Protein AF-A0A5E8CHE4-F1 (afdb_monomer_lite)

Secondary structure (DSSP, 8-state):
-B-TTT-PBPPTTEEE-TT--EEEHHHHHHHHHHH-S-TTT----HHHHHHTTT-EE-B-TTS-B--SSS-SEE-SSEEE-EETTEE--SSS-SEEETTEEE-EETTEE--SSSS-SEEESSEEE-EETTEE--SSS-SEEETTEEEEEETTEEE----

Sequence (159 aa):
MECSICLLPLKKNKMITDCFHQFHKKCFTKWIKINNSCPICRTTDFKILKNAKQTVYRCNDSGKLHHTNKPSIQNNELEIWYKNGQRHRINGPAFKNKNTEMWYKNGKLHRDGDSPAYISLKKIGWYKEGKLHRINKPAFINGPIEYWAENGTMTSFAF

Organism: NCBI:txid1561972

Foldseek 3Di:
DAAPQPRHDDDPCWDAFPVRDTHRPVRVVVVCVPLCADPPPRDNPCVRVVFVVFWAAADDPVRAQADQPAARTDGPFWGAHDHRNAQADDPAFNIGGPFKGAHDDRNAGADPDQAFRIGGPFKTAHDHRNFQDDPPAFRMGGHPDGWHDDPRDTDDDDD

Radius of gyration: 21.02 Å; chains: 1; bounding box: 45×25×60 Å

Structure (mmCIF, N/CA/C/O backbone):
data_AF-A0A5E8CHE4-F1
#
_entry.id   AF-A0A5E8CHE4-F1
#
loop_
_atom_site.group_PDB
_atom_site.id
_atom_site.type_symbol
_atom_site.label_atom_id
_atom_site.label_alt_id
_atom_site.label_comp_id
_atom_site.label_asym_id
_atom_site.label_entity_id
_atom_site.label_seq_id
_atom_site.pdbx_PDB_ins_code
_atom_site.Cartn_x
_atom_site.Cartn_y
_atom_site.Cartn_z
_atom_site.occupancy
_atom_site.B_iso_or_equiv
_atom_site.auth_seq_id
_atom_site.auth_comp_id
_atom_site.auth_asym_id
_atom_site.auth_atom_id
_atom_site.pdbx_PDB_model_num
ATOM 1 N N . MET A 1 1 ? -15.824 -15.014 25.952 1.00 73.44 1 MET A N 1
ATOM 2 C CA . MET A 1 1 ? -14.524 -14.330 26.147 1.00 73.44 1 MET A CA 1
ATOM 3 C C . MET A 1 1 ? -14.773 -13.048 26.930 1.00 73.44 1 MET A C 1
ATOM 5 O O . MET A 1 1 ? -15.676 -12.295 26.566 1.00 73.44 1 MET A O 1
ATOM 9 N N . GLU A 1 2 ? -14.032 -12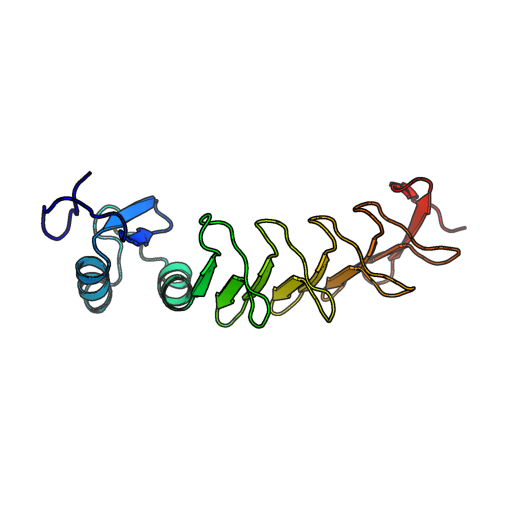.835 28.012 1.00 90.25 2 GLU A N 1
ATOM 10 C CA . GLU A 1 2 ? -14.267 -11.777 29.009 1.00 90.25 2 GLU A CA 1
ATOM 11 C C . GLU A 1 2 ? -13.138 -10.742 28.999 1.00 90.25 2 GLU A C 1
ATOM 13 O O . GLU A 1 2 ? -12.038 -11.002 28.515 1.00 90.25 2 GLU A O 1
ATOM 18 N N . CYS A 1 3 ? -13.419 -9.537 29.490 1.00 91.25 3 CYS A N 1
ATOM 19 C CA . CYS A 1 3 ? -12.428 -8.471 29.599 1.00 91.25 3 CYS A CA 1
ATOM 20 C C . CYS A 1 3 ? -11.609 -8.647 30.882 1.00 91.25 3 CYS A C 1
ATOM 22 O O . CYS A 1 3 ? -12.159 -8.463 31.962 1.00 91.25 3 CYS A O 1
ATOM 24 N N . SER A 1 4 ? -10.297 -8.887 30.809 1.00 90.69 4 SER A N 1
ATOM 25 C CA . SER A 1 4 ? -9.488 -9.123 32.024 1.00 90.69 4 SER A CA 1
ATOM 26 C C . SER A 1 4 ? -9.282 -7.889 32.923 1.00 90.69 4 SER A C 1
ATOM 28 O O . SER A 1 4 ? -8.682 -8.002 33.983 1.00 90.69 4 SER A O 1
ATOM 30 N N . ILE A 1 5 ? -9.762 -6.707 32.513 1.00 91.25 5 ILE A N 1
ATOM 31 C CA . ILE A 1 5 ? -9.690 -5.473 33.318 1.00 91.25 5 ILE A CA 1
ATOM 32 C C . ILE A 1 5 ? -10.915 -5.325 34.231 1.00 91.25 5 ILE A C 1
ATOM 34 O O . ILE A 1 5 ? -10.796 -4.810 35.335 1.00 91.25 5 ILE A O 1
ATOM 38 N N . CYS A 1 6 ? -12.105 -5.700 33.755 1.00 94.25 6 CYS A N 1
ATOM 39 C CA . CYS A 1 6 ? -13.359 -5.516 34.500 1.00 94.25 6 CYS A CA 1
ATOM 40 C C . CYS A 1 6 ? -14.147 -6.808 34.718 1.00 94.25 6 CYS A C 1
ATOM 42 O O . CYS A 1 6 ? -15.212 -6.756 35.318 1.00 94.25 6 CYS A O 1
ATOM 44 N N . LEU A 1 7 ? -13.652 -7.933 34.199 1.00 92.62 7 LEU A N 1
ATOM 45 C CA . LEU A 1 7 ? -14.235 -9.272 34.309 1.00 92.62 7 LEU A CA 1
ATOM 46 C C . LEU A 1 7 ? -15.654 -9.399 33.728 1.00 92.62 7 LEU A C 1
ATOM 48 O O . LEU A 1 7 ? -16.372 -10.344 34.020 1.00 92.62 7 LEU A O 1
ATOM 52 N N . LEU A 1 8 ? -16.066 -8.459 32.868 1.00 91.50 8 LEU A N 1
ATOM 53 C CA . LEU A 1 8 ? -17.365 -8.500 32.193 1.00 91.50 8 LEU A CA 1
ATOM 54 C C . LEU A 1 8 ? -17.251 -9.067 30.765 1.00 91.50 8 LEU A C 1
ATOM 56 O O . LEU A 1 8 ? -16.226 -8.856 30.097 1.00 91.50 8 LEU A O 1
ATOM 60 N N . PRO A 1 9 ? -18.321 -9.694 30.233 1.00 90.56 9 PRO A N 1
ATOM 61 C CA . PRO A 1 9 ? -18.356 -10.206 28.865 1.00 90.56 9 PRO A CA 1
ATOM 62 C C . PRO A 1 9 ? -18.002 -9.151 27.806 1.00 90.56 9 PRO A C 1
ATOM 64 O O . PRO A 1 9 ? -18.450 -7.996 27.843 1.00 90.56 9 PRO A O 1
ATOM 67 N N . LEU A 1 10 ? -17.203 -9.545 26.812 1.00 84.88 10 LEU A N 1
ATOM 68 C CA . LEU A 1 10 ? -16.847 -8.676 25.689 1.00 84.88 10 LEU A CA 1
ATOM 69 C C . LEU A 1 10 ? -18.018 -8.551 24.700 1.00 84.88 10 LEU A C 1
ATOM 71 O O . LEU A 1 10 ? -18.563 -9.545 24.231 1.00 84.88 10 LEU A O 1
ATOM 75 N N . LYS A 1 11 ? -18.378 -7.312 24.339 1.00 83.38 11 LYS A N 1
ATOM 76 C CA . LYS A 1 11 ? -19.376 -7.005 23.293 1.00 83.38 11 LYS A CA 1
ATOM 77 C C . LYS A 1 11 ? -18.719 -6.971 21.900 1.00 83.38 11 LYS A C 1
ATOM 79 O O . LYS A 1 11 ? -17.494 -6.947 21.801 1.00 83.38 11 LYS A O 1
ATOM 84 N N . LYS A 1 12 ? -19.520 -6.889 20.823 1.00 71.69 12 LYS A N 1
ATOM 85 C CA . LYS A 1 12 ? -19.030 -6.822 19.422 1.00 71.69 12 LYS A CA 1
ATOM 86 C C . LYS A 1 12 ? -17.973 -5.723 19.188 1.00 71.69 12 LYS A C 1
ATOM 88 O O . LYS A 1 12 ? -17.008 -5.957 18.474 1.00 71.69 12 LYS A O 1
ATOM 93 N N . ASN A 1 13 ? -18.078 -4.581 19.875 1.00 71.25 13 ASN A N 1
ATOM 94 C CA . ASN A 1 13 ? -17.124 -3.459 19.793 1.00 71.25 13 ASN A CA 1
ATOM 95 C C . ASN A 1 13 ? -15.937 -3.595 20.771 1.00 71.25 13 ASN A C 1
ATOM 97 O O . ASN A 1 13 ? -15.596 -2.654 21.499 1.00 71.25 13 ASN A O 1
ATOM 101 N N . LYS A 1 14 ? -15.343 -4.788 20.839 1.00 79.12 14 LYS A N 1
ATOM 102 C CA . LYS A 1 14 ? -14.130 -5.053 21.621 1.00 79.12 14 LYS A CA 1
ATOM 103 C C . LYS A 1 14 ? -12.901 -4.513 20.901 1.00 79.12 14 LYS A C 1
ATOM 105 O O . LYS A 1 14 ? -12.857 -4.446 19.678 1.00 79.12 14 LYS A O 1
ATOM 110 N N . MET A 1 15 ? -11.908 -4.116 21.676 1.00 77.12 15 MET A N 1
ATOM 111 C CA . MET A 1 15 ? -10.622 -3.696 21.153 1.00 77.12 15 MET A CA 1
ATOM 112 C C . MET A 1 15 ? -9.655 -4.865 21.230 1.00 77.12 15 MET A C 1
ATOM 114 O O . MET A 1 15 ? -9.595 -5.535 22.261 1.00 77.12 15 MET A O 1
ATOM 118 N N . ILE A 1 16 ? -8.930 -5.089 20.142 1.00 79.88 16 ILE A N 1
ATOM 119 C CA . ILE A 1 16 ? -7.926 -6.139 20.009 1.00 79.88 16 ILE A CA 1
ATOM 120 C C . ILE A 1 16 ? -6.580 -5.434 19.862 1.00 79.88 16 ILE A C 1
ATOM 122 O O . ILE A 1 16 ? -6.456 -4.516 19.054 1.00 79.88 16 ILE A O 1
ATOM 126 N N . THR A 1 17 ? -5.614 -5.802 20.692 1.00 76.75 17 THR A N 1
ATOM 127 C CA . THR A 1 17 ? -4.232 -5.305 20.614 1.00 76.75 17 THR A CA 1
ATOM 128 C C . THR A 1 17 ? -3.398 -6.181 19.678 1.00 76.75 17 THR A C 1
ATOM 130 O O . THR A 1 17 ? -3.794 -7.307 19.405 1.00 76.75 17 THR A O 1
ATOM 133 N N . ASP A 1 18 ? -2.203 -5.750 19.276 1.00 72.06 18 ASP A N 1
ATOM 134 C CA . ASP A 1 18 ? -1.343 -6.554 18.381 1.00 72.06 18 ASP A CA 1
ATOM 135 C C . ASP A 1 18 ? -0.739 -7.800 19.048 1.00 72.06 18 ASP A C 1
ATOM 137 O O . ASP A 1 18 ? -0.358 -8.743 18.369 1.00 72.06 18 ASP A O 1
ATOM 141 N N . CYS A 1 19 ? -0.732 -7.870 20.384 1.00 79.25 19 CYS A N 1
ATOM 142 C CA . CYS A 1 19 ? -0.530 -9.128 21.116 1.00 79.25 19 CYS A CA 1
ATOM 143 C C . CYS A 1 19 ? -1.812 -9.988 21.205 1.00 79.25 19 CYS A C 1
ATOM 145 O O . CYS A 1 19 ? -1.919 -10.842 22.076 1.00 79.25 19 CYS A O 1
ATOM 147 N N . PHE A 1 20 ? -2.810 -9.718 20.356 1.00 81.69 20 PHE A N 1
ATOM 148 C CA . PHE A 1 20 ? -4.095 -10.417 20.195 1.00 81.69 20 PHE A CA 1
ATOM 149 C C . PHE A 1 20 ? -5.008 -10.506 21.431 1.00 81.69 20 PHE A C 1
ATOM 151 O O . PHE A 1 20 ? -6.056 -11.156 21.401 1.00 81.69 20 PHE A O 1
ATOM 158 N N . HIS A 1 21 ? -4.680 -9.782 22.499 1.00 87.56 21 HIS A N 1
ATOM 159 C CA . HIS A 1 21 ? -5.513 -9.670 23.689 1.00 87.56 21 HIS A CA 1
ATOM 160 C C . HIS A 1 21 ? -6.701 -8.726 23.488 1.00 87.56 21 HIS A C 1
ATOM 162 O O . HIS A 1 21 ? -6.633 -7.742 22.747 1.00 87.56 21 HIS A O 1
ATOM 168 N N . GLN A 1 22 ? -7.813 -9.041 24.155 1.00 89.56 22 GLN A N 1
ATOM 169 C CA . GLN A 1 22 ? -9.107 -8.412 23.902 1.00 89.56 22 GLN A CA 1
ATOM 170 C C . GLN A 1 22 ? -9.676 -7.746 25.153 1.00 89.56 22 GLN A C 1
ATOM 172 O O . GLN A 1 22 ? -9.731 -8.343 26.225 1.00 89.56 22 GLN A O 1
ATOM 177 N N . PHE A 1 23 ? -10.167 -6.515 24.999 1.00 89.12 23 PHE A N 1
ATOM 178 C CA . PHE A 1 23 ? -10.680 -5.706 26.107 1.00 89.12 23 PHE A CA 1
ATOM 179 C C . PHE A 1 23 ? -11.856 -4.835 25.665 1.00 89.12 23 PHE A C 1
ATOM 181 O O . PHE A 1 23 ? -12.021 -4.530 24.479 1.00 89.12 23 PHE A O 1
ATOM 188 N N . HIS A 1 24 ? -12.651 -4.327 26.610 1.00 89.12 24 HIS A N 1
ATOM 189 C CA . HIS A 1 24 ? -13.533 -3.205 26.284 1.00 89.12 24 HIS A CA 1
ATOM 190 C C . HIS A 1 24 ? -12.698 -1.975 25.939 1.00 89.12 24 HIS A C 1
ATOM 192 O O . HIS A 1 24 ? -11.761 -1.621 26.660 1.00 89.12 24 HIS A O 1
ATOM 198 N N . LYS A 1 25 ? -13.112 -1.251 24.891 1.00 83.38 25 LYS A N 1
ATOM 199 C CA . LYS A 1 25 ? -12.470 0.000 24.464 1.00 83.38 25 LYS A CA 1
ATOM 200 C C . LYS A 1 25 ? -12.245 0.967 25.631 1.00 83.38 25 LYS A C 1
ATOM 202 O O . LYS A 1 25 ? -11.149 1.503 25.780 1.00 83.38 25 LYS A O 1
ATOM 207 N N . LYS A 1 26 ? -13.262 1.156 26.484 1.00 84.38 26 LYS A N 1
ATOM 208 C CA . LYS A 1 26 ? -13.189 2.039 27.662 1.00 84.38 26 LYS A CA 1
ATOM 209 C C . LYS A 1 26 ? -12.164 1.548 28.690 1.00 84.38 26 LYS A C 1
ATOM 211 O O . LYS A 1 26 ? -11.330 2.339 29.120 1.00 84.38 26 LYS A O 1
ATOM 216 N N . CYS A 1 27 ? -12.204 0.264 29.048 1.00 89.81 27 CYS A N 1
ATOM 217 C CA . CYS A 1 27 ? -11.329 -0.321 30.065 1.00 89.81 27 CYS A CA 1
ATOM 218 C C . CYS A 1 27 ? -9.857 -0.206 29.672 1.00 89.81 27 CYS A C 1
ATOM 220 O O . CYS A 1 27 ? -9.055 0.350 30.417 1.00 89.81 27 CYS A O 1
ATOM 222 N N . PHE A 1 28 ? -9.518 -0.623 28.456 1.00 86.94 28 PHE A N 1
ATOM 223 C CA . PHE A 1 28 ? -8.135 -0.557 27.997 1.00 86.94 28 PHE A CA 1
ATOM 224 C C . PHE A 1 28 ? -7.658 0.879 27.759 1.00 86.94 28 PHE A C 1
ATOM 226 O O . PHE A 1 28 ? -6.506 1.201 28.035 1.00 86.94 28 PHE A O 1
ATOM 233 N N . THR A 1 29 ? -8.539 1.784 27.314 1.00 81.62 29 THR A N 1
ATOM 234 C CA . THR A 1 29 ? -8.170 3.203 27.170 1.00 81.62 29 THR A CA 1
ATOM 235 C C . THR A 1 29 ? -7.815 3.841 28.511 1.00 81.62 29 THR A C 1
ATOM 237 O O . THR A 1 29 ? -6.911 4.670 28.546 1.00 81.62 29 THR A O 1
ATOM 240 N N . LYS A 1 30 ? -8.500 3.471 29.603 1.00 85.38 30 LYS A N 1
ATOM 241 C CA . LYS A 1 30 ? -8.138 3.922 30.954 1.00 85.38 30 LYS A CA 1
ATOM 242 C C . LYS A 1 30 ? -6.817 3.303 31.411 1.00 85.38 30 LYS A C 1
ATOM 244 O O . LYS A 1 30 ? -5.939 4.035 31.844 1.00 85.38 30 LYS A O 1
ATOM 249 N N . TRP A 1 31 ? -6.658 1.991 31.239 1.00 88.75 31 TRP A N 1
ATOM 250 C CA . TRP A 1 31 ? -5.458 1.261 31.651 1.00 88.75 31 TRP A CA 1
ATOM 251 C C . TRP A 1 31 ? -4.178 1.813 31.022 1.00 88.75 31 TRP A C 1
ATOM 253 O O . TRP A 1 31 ? -3.213 2.116 31.720 1.00 88.75 31 TRP A O 1
ATOM 263 N N . ILE A 1 32 ? -4.179 2.000 29.699 1.00 82.56 32 ILE A N 1
ATOM 264 C CA . ILE A 1 32 ? -2.965 2.391 28.978 1.00 82.56 32 ILE A CA 1
ATOM 265 C C . ILE A 1 32 ? -2.481 3.799 29.335 1.00 82.56 32 ILE A C 1
ATOM 267 O O . ILE A 1 32 ? -1.293 4.071 29.229 1.00 82.56 32 ILE A O 1
ATOM 271 N N . LYS A 1 33 ? -3.377 4.688 29.787 1.00 80.88 33 LYS A N 1
ATOM 272 C CA . LYS A 1 33 ? -2.996 6.035 30.238 1.00 80.88 33 LYS A CA 1
ATOM 273 C C . LYS A 1 33 ? -2.126 6.016 31.494 1.00 80.88 33 LYS A C 1
ATOM 275 O O . LYS A 1 33 ? -1.408 6.979 31.717 1.00 80.88 33 LYS A O 1
ATOM 280 N N . ILE A 1 34 ? -2.229 4.959 32.297 1.00 83.69 34 ILE A N 1
ATOM 281 C CA . ILE A 1 34 ? -1.544 4.836 33.585 1.00 83.69 34 ILE A CA 1
ATOM 282 C C . ILE A 1 34 ? -0.358 3.884 33.442 1.00 83.69 34 ILE A C 1
ATOM 284 O O . ILE A 1 34 ? 0.775 4.245 33.721 1.00 83.69 34 ILE A O 1
ATOM 288 N N . ASN A 1 35 ? -0.623 2.671 32.959 1.00 83.38 35 ASN A N 1
ATOM 289 C CA . ASN A 1 35 ? 0.325 1.562 33.048 1.00 83.38 35 ASN A CA 1
ATOM 290 C C . ASN A 1 35 ? 1.124 1.336 31.772 1.00 83.38 35 ASN A C 1
ATOM 292 O O . ASN A 1 35 ? 2.009 0.483 31.775 1.00 83.38 35 ASN A O 1
ATOM 296 N N . ASN A 1 36 ? 0.749 2.026 30.684 1.00 81.31 36 ASN A N 1
ATOM 297 C CA . ASN A 1 36 ? 1.377 1.947 29.371 1.00 81.31 36 ASN A CA 1
ATOM 298 C C . ASN A 1 36 ? 1.814 0.495 29.060 1.00 81.31 36 ASN A C 1
ATOM 300 O O . ASN A 1 36 ? 2.978 0.196 28.893 1.00 81.31 36 ASN A O 1
ATOM 304 N N . SER A 1 37 ? 0.912 -0.479 29.111 1.00 85.75 37 SER A N 1
ATOM 305 C CA . SER A 1 37 ? 1.248 -1.888 28.863 1.00 85.75 37 SER A CA 1
ATOM 306 C C . SER A 1 37 ? -0.015 -2.697 28.598 1.00 85.75 37 SER A C 1
ATOM 308 O O . SER A 1 37 ? -1.118 -2.288 28.979 1.00 85.75 37 SER A O 1
ATOM 310 N N . CYS A 1 38 ? 0.119 -3.849 27.939 1.00 88.00 38 CYS A N 1
ATOM 311 C CA . CYS A 1 38 ? -0.983 -4.802 27.822 1.00 88.00 38 CYS A CA 1
ATOM 312 C C . CYS A 1 38 ? -1.331 -5.412 29.199 1.00 88.00 38 CYS A C 1
ATOM 314 O O . CYS A 1 38 ? -0.437 -5.951 29.848 1.00 88.00 38 CYS A O 1
ATOM 316 N N . PRO A 1 39 ? -2.609 -5.418 29.631 1.00 89.50 39 PRO A N 1
ATOM 317 C CA . PRO A 1 39 ? -3.016 -6.007 30.911 1.00 89.50 39 PRO A CA 1
ATOM 318 C C . PRO A 1 39 ? -2.730 -7.505 31.072 1.00 89.50 39 PRO A C 1
ATOM 320 O O . PRO A 1 39 ? -2.688 -7.983 32.198 1.00 89.50 39 PRO A O 1
ATOM 323 N N . ILE A 1 40 ? -2.577 -8.251 29.971 1.00 89.06 40 ILE A N 1
ATOM 324 C CA . ILE A 1 40 ? -2.376 -9.707 30.024 1.00 89.06 40 ILE A CA 1
ATOM 325 C C . ILE A 1 40 ? -0.891 -10.057 29.910 1.00 89.06 40 ILE A C 1
ATOM 327 O O . ILE A 1 40 ? -0.345 -10.713 30.787 1.00 89.06 40 ILE A O 1
ATOM 331 N N . CYS A 1 41 ? -0.214 -9.587 28.862 1.00 88.75 41 CYS A N 1
ATOM 332 C CA . CYS A 1 41 ? 1.175 -9.973 28.584 1.00 88.75 41 CYS A CA 1
ATOM 333 C C . CYS A 1 41 ? 2.213 -8.892 28.909 1.00 88.75 41 CYS A C 1
ATOM 335 O O . CYS A 1 41 ? 3.395 -9.092 28.656 1.00 88.75 41 CYS A O 1
ATOM 337 N N . ARG A 1 42 ? 1.787 -7.730 29.424 1.00 87.94 42 ARG A N 1
ATOM 338 C CA . ARG A 1 42 ? 2.647 -6.595 29.811 1.00 87.94 42 ARG A CA 1
ATOM 339 C C . ARG A 1 42 ? 3.502 -5.994 28.691 1.00 87.94 42 ARG A C 1
ATOM 341 O O . ARG A 1 42 ? 4.322 -5.128 28.964 1.00 87.94 42 ARG A O 1
ATOM 348 N N . THR A 1 43 ? 3.271 -6.368 27.431 1.00 81.56 43 THR A N 1
ATOM 349 C CA . THR A 1 43 ? 3.953 -5.774 26.272 1.00 81.56 43 THR A CA 1
ATOM 350 C C . THR A 1 43 ? 3.788 -4.251 26.255 1.00 81.56 43 THR A C 1
ATOM 352 O O . THR A 1 43 ? 2.671 -3.746 26.401 1.00 81.56 43 THR A O 1
ATOM 355 N N . THR A 1 44 ? 4.900 -3.543 26.050 1.00 71.38 44 THR A N 1
ATOM 356 C CA . THR A 1 44 ? 5.033 -2.077 26.103 1.00 71.38 44 THR A CA 1
ATOM 357 C C . THR A 1 44 ? 5.299 -1.440 24.733 1.00 71.38 44 THR A C 1
ATOM 359 O O . THR A 1 44 ? 5.663 -0.275 24.655 1.00 71.38 44 THR A O 1
ATOM 362 N N . ASP A 1 45 ? 5.142 -2.153 23.617 1.00 66.69 45 ASP A N 1
ATOM 363 C CA . ASP A 1 45 ? 5.434 -1.555 22.309 1.00 66.69 45 ASP A CA 1
ATOM 364 C C . ASP A 1 45 ? 4.330 -0.558 21.872 1.00 66.69 45 ASP A C 1
ATOM 366 O O . ASP A 1 45 ? 3.272 -0.923 21.352 1.00 66.69 45 ASP A O 1
ATOM 370 N N . PHE A 1 46 ? 4.541 0.739 22.145 1.00 55.81 46 PHE A N 1
ATOM 371 C CA . PHE A 1 46 ? 3.550 1.820 21.977 1.00 55.81 46 PHE A CA 1
ATOM 372 C C . PHE A 1 46 ? 3.381 2.352 20.555 1.00 55.81 46 PHE A C 1
ATOM 374 O O . PHE A 1 46 ? 2.446 3.128 20.320 1.00 55.81 46 PHE A O 1
ATOM 381 N N . LYS A 1 47 ? 4.232 1.953 19.598 1.00 53.22 47 LYS A N 1
ATOM 382 C CA . LYS A 1 47 ? 4.064 2.321 18.174 1.00 53.22 47 LYS A CA 1
ATOM 383 C C . LYS A 1 47 ? 2.728 1.816 17.617 1.00 53.22 47 LYS A C 1
ATOM 385 O O . LYS A 1 47 ? 2.086 2.467 16.797 1.00 53.22 47 LYS A O 1
ATOM 390 N N . ILE A 1 48 ? 2.273 0.701 18.166 1.00 47.88 48 ILE A N 1
ATOM 391 C CA . ILE A 1 48 ? 1.012 0.024 17.885 1.00 47.88 48 ILE A CA 1
ATOM 392 C C . ILE A 1 48 ? -0.178 0.761 18.533 1.00 47.88 48 ILE A C 1
ATOM 394 O O . ILE A 1 48 ? -1.228 0.977 17.926 1.00 47.88 48 ILE A O 1
ATOM 398 N N . LEU A 1 49 ? -0.003 1.220 19.775 1.00 47.47 49 LEU A N 1
ATOM 399 C CA . LEU A 1 49 ? -1.085 1.703 20.642 1.00 47.47 49 LEU A CA 1
ATOM 400 C C . LEU A 1 49 ? -1.550 3.139 20.346 1.00 47.47 49 LEU A C 1
ATOM 402 O O . LEU A 1 49 ? -2.686 3.496 20.682 1.00 47.47 49 LEU A O 1
ATOM 406 N N . LYS A 1 50 ? -0.706 3.966 19.712 1.00 43.94 50 LYS A N 1
ATOM 407 C CA . LYS A 1 50 ? -1.088 5.309 19.234 1.00 43.94 50 LYS A CA 1
ATOM 408 C C . LYS A 1 50 ? -1.700 5.279 17.825 1.00 43.94 50 LYS A C 1
ATOM 410 O O . LYS A 1 50 ? -2.702 5.955 17.606 1.00 43.94 50 LYS A O 1
ATOM 415 N N . ASN A 1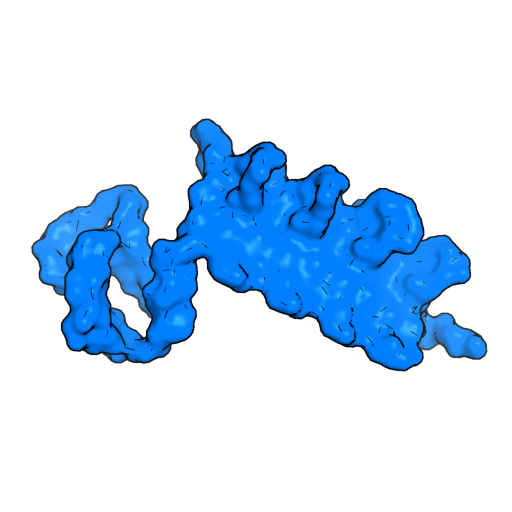 51 ? -1.196 4.434 16.922 1.00 42.88 51 ASN A N 1
ATOM 416 C CA . ASN A 1 51 ? -1.696 4.314 15.542 1.00 42.88 51 ASN A CA 1
ATOM 417 C C . ASN A 1 51 ? -3.055 3.591 15.436 1.00 42.88 51 ASN A C 1
ATOM 419 O O . ASN A 1 51 ? -3.905 3.959 14.618 1.00 42.88 51 ASN A O 1
ATOM 423 N N . ALA A 1 52 ? -3.333 2.632 16.326 1.00 45.91 52 ALA A N 1
ATOM 424 C CA . ALA A 1 52 ? -4.625 1.943 16.378 1.00 45.91 52 ALA A CA 1
ATOM 425 C C . ALA A 1 52 ? -5.806 2.852 16.794 1.00 45.91 52 ALA A C 1
ATOM 427 O O . ALA A 1 52 ? -6.957 2.554 16.478 1.00 45.91 52 ALA A O 1
ATOM 428 N N . LYS A 1 53 ? -5.556 3.982 17.480 1.00 48.75 53 LYS A N 1
ATOM 429 C CA . LYS A 1 53 ? -6.615 4.891 17.971 1.00 48.75 53 LYS A CA 1
ATOM 430 C C . LYS A 1 53 ? -7.145 5.885 16.931 1.00 48.75 53 LYS A C 1
ATOM 432 O O . LYS A 1 53 ? -8.201 6.465 17.169 1.00 48.75 53 LYS A O 1
ATOM 437 N N . GLN A 1 54 ? -6.452 6.078 15.810 1.00 58.88 54 GLN A N 1
ATOM 438 C CA . GLN A 1 54 ? -6.834 7.035 14.758 1.00 58.88 54 GLN A CA 1
ATOM 439 C C . GLN A 1 54 ? -7.184 6.370 13.427 1.00 58.88 54 GLN A C 1
ATOM 441 O O . GLN A 1 54 ? -7.531 7.062 12.474 1.00 58.88 54 GLN A O 1
ATOM 446 N N . THR A 1 55 ? -7.132 5.037 13.356 1.00 73.25 55 THR A N 1
ATOM 447 C CA . THR A 1 55 ? -7.519 4.334 12.135 1.00 73.25 55 THR A CA 1
ATOM 448 C C . THR A 1 55 ? -9.042 4.300 12.005 1.00 73.25 55 THR A C 1
ATOM 450 O O . THR A 1 55 ? -9.738 3.658 12.791 1.00 73.25 55 THR A O 1
ATOM 453 N N . VAL A 1 56 ? -9.562 5.020 11.015 1.00 86.19 56 VAL A N 1
ATOM 454 C CA . VAL A 1 56 ? -10.977 5.064 10.654 1.00 86.19 56 VAL A CA 1
ATOM 455 C C . VAL A 1 56 ? -11.254 4.005 9.596 1.00 86.19 56 VAL A C 1
ATOM 457 O O . VAL A 1 56 ? -10.640 4.018 8.530 1.00 86.19 56 VAL A O 1
ATOM 460 N N . TYR A 1 57 ? -12.214 3.128 9.884 1.00 87.38 57 TYR A N 1
ATOM 461 C CA . TYR A 1 57 ? -12.736 2.130 8.954 1.00 87.38 57 TYR A CA 1
ATOM 462 C C . TYR A 1 57 ? -14.114 2.563 8.462 1.00 87.38 57 TYR A C 1
ATOM 464 O O . TYR A 1 57 ? -14.946 3.004 9.256 1.00 87.38 57 TYR A O 1
ATOM 472 N N . ARG A 1 58 ? -14.356 2.445 7.157 1.00 90.19 58 ARG A N 1
ATOM 473 C CA . ARG A 1 58 ? -15.626 2.803 6.518 1.00 90.19 58 ARG A CA 1
ATOM 474 C C . ARG A 1 58 ? -16.103 1.637 5.659 1.00 90.19 58 ARG A C 1
ATOM 476 O O . ARG A 1 58 ? -15.382 1.175 4.769 1.00 90.19 58 ARG A O 1
ATOM 483 N N . CYS A 1 59 ? -17.309 1.170 5.953 1.00 89.69 59 CYS A N 1
ATOM 484 C CA . CYS A 1 59 ? -17.941 0.029 5.304 1.00 89.69 59 CYS A CA 1
ATOM 485 C C . CYS A 1 59 ? -19.303 0.429 4.729 1.00 89.69 59 CYS A C 1
ATOM 487 O O . CYS A 1 59 ? -19.897 1.407 5.178 1.00 89.69 59 CYS A O 1
ATOM 489 N N . ASN A 1 60 ? -19.794 -0.343 3.761 1.00 86.44 60 ASN A N 1
ATOM 490 C CA . ASN A 1 60 ? -21.190 -0.291 3.321 1.00 86.44 60 ASN A CA 1
ATOM 491 C C . ASN A 1 60 ? -22.094 -1.151 4.230 1.00 86.44 60 ASN A C 1
ATOM 493 O O . ASN A 1 60 ? -21.605 -1.843 5.125 1.00 86.44 60 ASN A O 1
ATOM 497 N N . ASP A 1 61 ? -23.396 -1.174 3.938 1.00 89.62 61 ASP A N 1
ATOM 498 C CA . ASP A 1 61 ? -24.409 -1.912 4.713 1.00 89.62 61 ASP A CA 1
ATOM 499 C C . ASP A 1 61 ? -24.179 -3.432 4.743 1.00 89.62 61 ASP A C 1
ATOM 501 O O . ASP A 1 61 ? -24.533 -4.106 5.706 1.00 89.62 61 ASP A O 1
ATOM 505 N N . SER A 1 62 ? -23.502 -3.979 3.726 1.00 85.25 62 SER A N 1
ATOM 506 C CA . SER A 1 62 ? -23.091 -5.393 3.691 1.00 85.25 62 SER A CA 1
ATOM 507 C C . SER A 1 62 ? -21.858 -5.702 4.556 1.00 85.25 62 SER A C 1
ATOM 509 O O . SER A 1 62 ? -21.350 -6.821 4.536 1.00 85.25 62 SER A O 1
ATOM 511 N N . GLY A 1 63 ? -21.320 -4.707 5.269 1.00 85.25 63 GLY A N 1
ATOM 512 C CA . GLY A 1 63 ? -20.123 -4.832 6.101 1.00 85.25 63 GLY A CA 1
ATOM 513 C C . GLY A 1 63 ? -18.802 -4.850 5.323 1.00 85.25 63 GLY A C 1
ATOM 514 O O . GLY A 1 63 ? -17.742 -5.018 5.923 1.00 85.25 63 GLY A O 1
ATOM 515 N N . LYS A 1 64 ? -18.825 -4.654 3.999 1.00 87.88 64 LYS A N 1
ATOM 516 C CA . LYS A 1 64 ? -17.619 -4.624 3.159 1.00 87.88 64 LYS A CA 1
ATOM 517 C C . LYS A 1 64 ? -16.993 -3.236 3.172 1.00 87.88 64 LYS A C 1
ATOM 519 O O . LYS A 1 64 ? -17.708 -2.238 3.092 1.00 87.88 64 LYS A O 1
ATOM 524 N N . LEU A 1 65 ? -15.659 -3.170 3.182 1.00 89.69 65 LEU A N 1
ATOM 525 C CA . LEU A 1 65 ? -14.926 -1.908 3.044 1.00 89.69 65 LEU A CA 1
ATOM 526 C C . LEU A 1 65 ? -15.368 -1.183 1.771 1.00 89.69 65 LEU A C 1
ATOM 528 O O . LEU A 1 65 ? -15.295 -1.725 0.663 1.00 89.69 65 LEU A O 1
ATOM 532 N N . HIS A 1 66 ? -15.874 0.028 1.944 1.00 92.19 66 HIS A N 1
ATOM 533 C CA . HIS A 1 66 ? -16.441 0.818 0.865 1.00 92.19 66 HIS A CA 1
ATOM 534 C C . HIS A 1 66 ? -16.562 2.262 1.333 1.00 92.19 66 HIS A C 1
ATOM 536 O O . HIS A 1 66 ? -17.153 2.510 2.382 1.00 92.19 66 HIS A O 1
ATOM 542 N N . HIS A 1 67 ? -16.061 3.216 0.546 1.00 92.31 67 HIS A N 1
ATOM 543 C CA . HIS A 1 67 ? -16.453 4.620 0.685 1.00 92.31 67 HIS A CA 1
ATOM 544 C C . HIS A 1 67 ? -16.115 5.413 -0.592 1.00 92.31 67 HIS A C 1
ATOM 546 O O . HIS A 1 67 ? -15.020 5.280 -1.129 1.00 92.31 67 HIS A O 1
ATOM 552 N N . THR A 1 68 ? -17.041 6.242 -1.083 1.00 88.00 68 THR A N 1
ATOM 553 C CA . THR A 1 68 ? -16.911 6.945 -2.379 1.00 88.00 68 THR A CA 1
ATOM 554 C C . THR A 1 68 ? -16.097 8.235 -2.312 1.00 88.00 68 THR A C 1
ATOM 556 O O . THR A 1 68 ? -15.433 8.582 -3.281 1.00 88.00 68 THR A O 1
ATOM 559 N N . ASN A 1 69 ? -16.110 8.921 -1.164 1.00 90.38 69 ASN A N 1
ATOM 560 C CA . ASN A 1 69 ? -15.548 10.277 -1.029 1.00 90.38 69 ASN A CA 1
ATOM 561 C C . ASN A 1 69 ? -14.326 10.376 -0.100 1.00 90.38 69 ASN A C 1
ATOM 563 O O . ASN A 1 69 ? -13.707 11.426 0.015 1.00 90.38 69 ASN A O 1
ATOM 567 N N . LYS A 1 70 ? -13.991 9.301 0.613 1.00 93.88 70 LYS A N 1
ATOM 568 C CA . LYS A 1 70 ? -12.943 9.242 1.646 1.00 93.88 70 LYS A CA 1
ATOM 569 C C . LYS A 1 70 ? -12.322 7.848 1.607 1.00 93.88 70 LYS A C 1
ATOM 571 O O . LYS A 1 70 ? -13.017 6.925 1.180 1.00 93.88 70 LYS A O 1
ATOM 576 N N . PRO A 1 71 ? -11.088 7.656 2.094 1.00 95.62 71 PRO A N 1
ATOM 577 C CA . PRO A 1 71 ? -10.504 6.324 2.163 1.00 95.62 71 PRO A CA 1
ATOM 578 C C . PRO A 1 71 ? -11.354 5.400 3.048 1.00 95.62 71 PRO A C 1
ATOM 580 O O . PRO A 1 71 ? -11.903 5.824 4.067 1.00 95.62 71 PRO A O 1
ATOM 583 N N . SER A 1 72 ? -11.470 4.127 2.682 1.00 94.12 72 SER A N 1
ATOM 584 C CA . SER A 1 72 ? -12.169 3.124 3.494 1.00 94.12 72 SER A CA 1
ATOM 585 C C . SER A 1 72 ? -11.362 2.706 4.721 1.00 94.12 72 SER A C 1
ATOM 587 O O . SER A 1 72 ? -11.948 2.291 5.714 1.00 94.12 72 SER A O 1
ATOM 589 N N . ILE A 1 73 ? -10.037 2.843 4.669 1.00 90.00 73 ILE A N 1
ATOM 590 C CA . ILE A 1 73 ? -9.137 2.737 5.819 1.00 90.00 73 ILE A CA 1
ATOM 591 C C . ILE A 1 73 ? -8.266 3.988 5.822 1.00 90.00 73 ILE A C 1
ATOM 593 O O . ILE A 1 73 ? -7.647 4.296 4.805 1.00 90.00 73 ILE A O 1
ATOM 597 N N . GLN A 1 74 ? -8.227 4.716 6.933 1.00 92.38 74 GLN A N 1
ATOM 598 C CA . GLN A 1 74 ? -7.453 5.952 7.027 1.00 92.38 74 GLN A CA 1
ATOM 599 C C . GLN A 1 74 ? -6.851 6.151 8.412 1.00 92.38 74 GLN A C 1
ATOM 601 O O . GLN A 1 74 ? -7.586 6.081 9.389 1.00 92.38 74 GLN A O 1
ATOM 606 N N . ASN A 1 75 ? -5.565 6.477 8.494 1.00 85.81 75 ASN A N 1
ATOM 607 C CA . ASN A 1 75 ? -4.919 7.061 9.673 1.00 85.81 75 ASN A CA 1
ATOM 608 C C . ASN A 1 75 ? -3.914 8.147 9.233 1.00 85.81 75 ASN A C 1
ATOM 610 O O . ASN A 1 75 ? -3.914 8.536 8.068 1.00 85.81 75 ASN A O 1
ATOM 614 N N . ASN A 1 76 ? -3.069 8.643 10.141 1.00 83.25 76 ASN A N 1
ATOM 615 C CA . ASN A 1 76 ? -2.139 9.742 9.841 1.00 83.25 76 ASN A CA 1
ATOM 616 C C . ASN A 1 76 ? -1.108 9.426 8.747 1.00 83.25 76 ASN A C 1
ATOM 618 O O . ASN A 1 76 ? -0.569 10.346 8.143 1.00 83.25 76 ASN A O 1
ATOM 6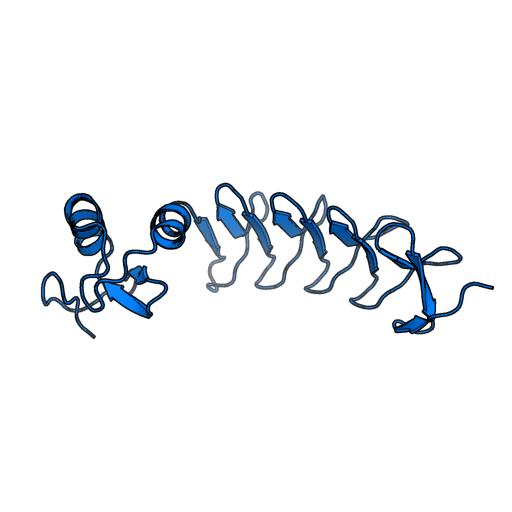22 N N . GLU A 1 77 ? -0.803 8.150 8.512 1.00 88.56 77 GLU A N 1
ATOM 623 C CA . GLU A 1 77 ? 0.253 7.723 7.588 1.00 88.56 77 GLU A CA 1
ATOM 624 C C . GLU A 1 77 ? -0.271 6.858 6.440 1.00 88.56 77 GLU A C 1
ATOM 626 O O . GLU A 1 77 ? 0.503 6.501 5.551 1.00 88.56 77 GLU A O 1
ATOM 631 N N . LEU A 1 78 ? -1.554 6.490 6.460 1.00 88.56 78 LEU A N 1
ATOM 632 C CA . LEU A 1 78 ? -2.126 5.481 5.580 1.00 88.56 78 LEU A CA 1
ATOM 633 C C . LEU A 1 78 ? -3.510 5.884 5.087 1.00 88.56 78 LEU A C 1
ATOM 635 O O . LEU A 1 78 ? -4.410 6.156 5.878 1.00 88.56 78 LEU A O 1
ATOM 639 N N . GLU A 1 79 ? -3.706 5.785 3.778 1.00 96.00 79 GLU A N 1
ATOM 640 C CA . GLU A 1 79 ? -5.003 5.887 3.123 1.00 96.00 79 GLU A CA 1
ATOM 641 C C . GLU A 1 79 ? -5.205 4.700 2.182 1.00 96.00 79 GLU A C 1
ATOM 643 O O . GLU A 1 79 ? -4.409 4.469 1.271 1.00 96.00 79 GLU A O 1
ATOM 648 N N . ILE A 1 80 ? -6.293 3.953 2.369 1.00 96.31 80 ILE A N 1
ATOM 649 C CA . ILE A 1 80 ? -6.678 2.854 1.482 1.00 96.31 80 ILE A CA 1
ATOM 650 C C . ILE A 1 80 ? -8.135 3.006 1.066 1.00 96.31 80 ILE A C 1
ATOM 652 O O . ILE A 1 80 ? -9.028 3.137 1.902 1.00 96.31 80 ILE A O 1
ATOM 656 N N . TRP A 1 81 ? -8.381 2.946 -0.234 1.00 97.44 81 TRP A N 1
ATOM 657 C CA . TRP A 1 81 ? -9.691 3.075 -0.853 1.00 97.44 81 TRP A CA 1
ATOM 658 C C . TRP A 1 81 ? -10.199 1.722 -1.329 1.00 97.44 81 TRP A C 1
ATOM 660 O O . TRP A 1 81 ? -9.505 0.987 -2.037 1.00 97.44 81 TRP A O 1
ATOM 670 N N . TYR A 1 82 ? -11.436 1.417 -0.953 1.00 96.06 82 TYR A N 1
ATOM 671 C CA . TYR A 1 82 ? -12.145 0.227 -1.382 1.00 96.06 82 TYR A CA 1
ATOM 672 C C . TYR A 1 82 ? -13.498 0.593 -1.992 1.00 96.06 82 TYR A C 1
ATOM 674 O O . TYR A 1 82 ? -14.169 1.535 -1.567 1.00 96.06 82 TYR A O 1
ATOM 682 N N . LYS A 1 83 ? -13.930 -0.226 -2.951 1.00 95.81 83 LYS A N 1
ATOM 683 C CA . LYS A 1 83 ? -15.290 -0.272 -3.483 1.00 95.81 83 LYS A CA 1
ATOM 684 C C . LYS A 1 83 ? -15.797 -1.703 -3.338 1.00 95.81 83 LYS A C 1
ATOM 686 O O . LYS A 1 83 ? -15.265 -2.618 -3.960 1.00 95.81 83 LYS A O 1
ATOM 691 N N . ASN A 1 84 ? -16.810 -1.899 -2.496 1.00 92.50 84 ASN A N 1
ATOM 692 C CA . ASN A 1 84 ? -17.445 -3.203 -2.251 1.00 92.50 84 ASN A CA 1
ATOM 693 C C . ASN A 1 84 ? -16.447 -4.318 -1.869 1.00 92.50 84 ASN A C 1
ATOM 695 O O . ASN A 1 84 ? -16.561 -5.452 -2.329 1.00 92.50 84 ASN A O 1
ATOM 699 N N . GLY A 1 85 ? -15.466 -3.997 -1.023 1.00 92.25 85 GLY A N 1
ATOM 700 C CA . GLY A 1 85 ? -14.455 -4.939 -0.539 1.00 92.25 85 GLY A CA 1
ATOM 701 C C . GLY A 1 85 ? -13.250 -5.129 -1.462 1.00 92.25 85 GLY A C 1
ATOM 702 O O . GLY A 1 85 ? -12.296 -5.791 -1.070 1.00 92.25 85 GLY A O 1
ATOM 703 N N . GLN A 1 86 ? -13.229 -4.507 -2.643 1.00 95.12 86 GLN A N 1
ATOM 704 C CA . GLN A 1 86 ? -12.079 -4.538 -3.550 1.00 95.12 86 GLN A CA 1
ATOM 705 C C . GLN A 1 86 ? -11.333 -3.205 -3.525 1.00 95.12 86 GLN A C 1
ATOM 707 O O . GLN A 1 86 ? -11.964 -2.150 -3.584 1.00 95.12 86 GLN A O 1
ATOM 712 N N . ARG A 1 87 ? -9.994 -3.232 -3.471 1.00 95.50 87 ARG A N 1
ATOM 713 C CA . ARG A 1 87 ? -9.187 -2.007 -3.595 1.00 95.50 87 ARG A CA 1
ATOM 714 C C . ARG A 1 87 ? -9.476 -1.339 -4.935 1.00 95.50 87 ARG A C 1
ATOM 716 O O . ARG A 1 87 ? -9.381 -1.983 -5.981 1.00 95.50 87 ARG A O 1
ATOM 723 N N . HIS A 1 88 ? -9.870 -0.073 -4.893 1.00 94.38 88 HIS A N 1
ATOM 724 C CA . HIS A 1 88 ? -10.304 0.655 -6.079 1.00 94.38 88 HIS A CA 1
ATOM 725 C C . HIS A 1 88 ? -10.314 2.161 -5.815 1.00 94.38 88 HIS A C 1
ATOM 727 O O . HIS A 1 88 ? -10.841 2.600 -4.792 1.00 94.38 88 HIS A O 1
ATOM 733 N N . ARG A 1 89 ? -9.812 2.953 -6.769 1.00 95.19 89 ARG A N 1
ATOM 734 C CA . ARG A 1 89 ? -10.005 4.410 -6.808 1.00 95.19 89 ARG A CA 1
ATOM 735 C C . ARG A 1 89 ? -9.831 4.927 -8.239 1.00 95.19 89 ARG A C 1
ATOM 737 O O . ARG A 1 89 ? -8.856 4.577 -8.887 1.00 95.19 89 ARG A O 1
ATOM 744 N N . ILE A 1 90 ? -10.761 5.764 -8.708 1.00 89.12 90 ILE A N 1
ATOM 745 C CA . ILE A 1 90 ? -10.760 6.298 -10.084 1.00 89.12 90 ILE A CA 1
ATOM 746 C C . ILE A 1 90 ? -9.771 7.464 -10.263 1.00 89.12 90 ILE A C 1
ATOM 748 O O . ILE A 1 90 ? -8.970 7.458 -11.187 1.00 89.12 90 ILE A O 1
ATOM 752 N N . ASN A 1 91 ? -9.758 8.420 -9.328 1.00 89.69 91 ASN A N 1
ATOM 753 C CA . ASN A 1 91 ? -9.031 9.690 -9.483 1.00 89.69 91 ASN A CA 1
ATOM 754 C C . ASN A 1 91 ? -7.772 9.780 -8.606 1.00 89.69 91 ASN A C 1
ATOM 756 O O . ASN A 1 91 ? -7.416 10.852 -8.123 1.00 89.69 91 ASN A O 1
ATOM 760 N N . GLY A 1 92 ? -7.121 8.656 -8.311 1.00 94.38 92 GLY A N 1
ATOM 761 C CA . GLY A 1 92 ? -5.921 8.675 -7.478 1.00 94.38 92 GLY A CA 1
ATOM 762 C C . GLY A 1 92 ? -5.477 7.300 -7.000 1.00 94.38 92 GLY A C 1
ATOM 763 O O . GLY A 1 92 ? -6.103 6.295 -7.342 1.00 94.38 92 GLY A O 1
ATOM 764 N N . PRO A 1 93 ? -4.425 7.244 -6.171 1.00 97.44 93 PRO A N 1
ATOM 765 C CA . PRO A 1 93 ? -3.938 5.988 -5.631 1.00 97.44 93 PRO A CA 1
ATOM 766 C C . PRO A 1 93 ? -4.977 5.382 -4.685 1.00 97.44 93 PRO A C 1
ATOM 768 O O . PRO A 1 93 ? -5.503 6.059 -3.795 1.00 97.44 93 PRO A O 1
ATOM 771 N N . ALA A 1 94 ? -5.276 4.101 -4.879 1.00 97.44 94 ALA A N 1
ATOM 772 C CA . ALA A 1 94 ? -6.148 3.349 -3.986 1.00 97.44 94 ALA A CA 1
ATOM 773 C C . ALA A 1 94 ? -5.421 2.898 -2.713 1.00 97.44 94 ALA A C 1
ATOM 775 O O . ALA A 1 94 ? -6.070 2.524 -1.745 1.00 97.44 94 ALA A O 1
ATOM 776 N N . PHE A 1 95 ? -4.091 2.949 -2.698 1.00 97.19 95 PHE A N 1
ATOM 777 C CA . PHE A 1 95 ? -3.270 2.817 -1.502 1.00 97.19 95 PHE A CA 1
ATOM 778 C C . PHE A 1 95 ? -2.228 3.927 -1.503 1.00 97.19 95 PHE A C 1
ATOM 780 O O . PHE A 1 95 ? -1.521 4.098 -2.495 1.00 97.19 95 PHE A O 1
ATOM 787 N N . LYS A 1 96 ? -2.115 4.650 -0.394 1.00 97.12 96 LYS A N 1
ATOM 788 C CA . LYS A 1 96 ? -1.112 5.686 -0.195 1.00 97.12 96 LYS A CA 1
ATOM 789 C C . LYS A 1 96 ? -0.579 5.618 1.226 1.00 97.12 96 LYS A C 1
ATOM 791 O O . LYS A 1 96 ? -1.354 5.593 2.178 1.00 97.12 96 LYS A O 1
ATOM 796 N N . ASN A 1 97 ? 0.737 5.612 1.354 1.00 93.25 97 ASN A N 1
ATOM 797 C CA . ASN A 1 97 ? 1.422 5.895 2.606 1.00 93.25 97 ASN A CA 1
ATOM 798 C C . ASN A 1 97 ? 2.535 6.926 2.371 1.00 93.25 97 ASN A C 1
ATOM 800 O O . ASN A 1 97 ? 2.652 7.470 1.272 1.00 93.25 97 ASN A O 1
ATOM 804 N N . LYS A 1 98 ? 3.370 7.181 3.384 1.00 92.19 98 LYS A N 1
ATOM 805 C CA . LYS A 1 98 ? 4.473 8.158 3.314 1.00 92.19 98 LYS A CA 1
ATOM 806 C C . LYS A 1 98 ? 5.386 7.999 2.089 1.00 92.19 98 LYS A C 1
ATOM 808 O O . LYS A 1 98 ? 5.891 8.990 1.577 1.00 92.19 98 LYS A O 1
ATOM 813 N N . ASN A 1 99 ? 5.608 6.767 1.638 1.00 94.75 99 ASN A N 1
ATOM 814 C CA . ASN A 1 99 ? 6.658 6.429 0.678 1.00 94.75 99 ASN A CA 1
ATOM 815 C C . ASN A 1 99 ? 6.139 5.695 -0.557 1.00 94.75 99 ASN A C 1
ATOM 817 O O . ASN A 1 99 ? 6.942 5.265 -1.382 1.00 94.75 99 ASN A O 1
ATOM 821 N N . THR A 1 100 ? 4.843 5.408 -0.637 1.00 97.25 100 THR A N 1
ATOM 822 C CA . THR A 1 100 ? 4.302 4.480 -1.628 1.00 97.25 100 THR A CA 1
ATOM 823 C C . THR A 1 100 ? 2.897 4.872 -2.021 1.00 97.25 100 THR A C 1
ATOM 825 O O . THR A 1 100 ? 2.023 5.051 -1.175 1.00 97.25 100 THR A O 1
ATOM 828 N N . GLU A 1 101 ? 2.681 4.927 -3.326 1.00 98.31 101 GLU A N 1
ATOM 829 C CA . GLU A 1 101 ? 1.388 5.133 -3.951 1.00 98.31 101 GLU A CA 1
ATOM 830 C C . GLU A 1 101 ? 1.115 3.989 -4.927 1.00 98.31 101 GLU A C 1
ATOM 832 O O . GLU A 1 101 ? 1.984 3.577 -5.700 1.00 98.31 101 GLU A O 1
ATOM 837 N N . MET A 1 102 ? -0.098 3.442 -4.874 1.00 98.56 102 MET A N 1
ATOM 838 C CA . MET A 1 102 ? -0.512 2.342 -5.738 1.00 98.56 102 MET A CA 1
ATOM 839 C C . MET A 1 102 ? -1.927 2.561 -6.260 1.00 98.56 102 MET A C 1
ATOM 841 O O . MET A 1 102 ? -2.843 2.890 -5.500 1.00 98.56 102 MET A O 1
ATOM 845 N N . TRP A 1 103 ? -2.124 2.304 -7.546 1.00 98.38 103 TRP A N 1
ATOM 846 C CA . TRP A 1 103 ? -3.401 2.440 -8.237 1.00 98.38 103 TRP A CA 1
ATOM 847 C C . TRP A 1 103 ? -4.027 1.073 -8.461 1.00 98.38 103 TRP A C 1
ATOM 849 O O . TRP A 1 103 ? -3.371 0.139 -8.914 1.00 98.38 103 TRP A O 1
ATOM 859 N N . TYR A 1 104 ? -5.308 0.954 -8.128 1.00 97.75 104 TYR A N 1
ATOM 860 C CA . TYR A 1 104 ? -6.040 -0.294 -8.282 1.00 97.75 104 TYR A CA 1
ATOM 861 C C . TYR A 1 104 ? -7.345 -0.065 -9.035 1.00 97.75 104 TYR A C 1
ATOM 863 O O . TYR A 1 104 ? -8.075 0.890 -8.753 1.00 97.75 104 TYR A O 1
ATOM 871 N N . LYS A 1 105 ? -7.670 -1.012 -9.916 1.00 95.06 105 LYS A N 1
ATOM 872 C CA . LYS A 1 105 ? -8.943 -1.122 -10.630 1.00 95.06 105 LYS A CA 1
ATOM 873 C C . LYS A 1 105 ? -9.469 -2.536 -10.415 1.00 95.06 105 LYS A C 1
ATOM 875 O O . LYS A 1 105 ? -8.766 -3.512 -10.654 1.00 95.06 105 LYS A O 1
ATOM 880 N N . ASN A 1 106 ? -10.690 -2.638 -9.896 1.00 93.56 106 ASN A N 1
ATOM 881 C CA . ASN A 1 106 ? -11.372 -3.905 -9.588 1.00 93.56 106 ASN A CA 1
ATOM 882 C C . ASN A 1 106 ? -10.501 -4.891 -8.781 1.00 93.56 106 ASN A C 1
ATOM 884 O O . ASN A 1 106 ? -10.392 -6.069 -9.109 1.00 93.56 106 ASN A O 1
ATOM 888 N N . GLY A 1 107 ? -9.809 -4.383 -7.754 1.00 94.81 107 GLY A N 1
ATOM 889 C CA . GLY A 1 107 ? -8.954 -5.187 -6.879 1.00 94.81 107 GLY A CA 1
ATOM 890 C C . GLY A 1 107 ? -7.572 -5.533 -7.440 1.00 94.81 107 GLY A C 1
ATOM 891 O O . GLY A 1 107 ? -6.746 -6.049 -6.689 1.00 94.81 107 GLY A O 1
ATOM 892 N N . LYS A 1 108 ? -7.277 -5.206 -8.703 1.00 97.12 108 LYS A N 1
ATOM 893 C CA . LYS A 1 108 ? -5.990 -5.484 -9.354 1.00 97.12 108 LYS A CA 1
ATOM 894 C C . LYS A 1 108 ? -5.151 -4.220 -9.503 1.00 97.12 108 LYS A C 1
ATOM 896 O O . LYS A 1 108 ? -5.697 -3.142 -9.725 1.00 97.12 108 LYS A O 1
ATOM 901 N N . LEU A 1 109 ? -3.828 -4.362 -9.403 1.00 97.12 109 LEU A N 1
ATOM 902 C CA . LEU A 1 109 ? -2.879 -3.277 -9.658 1.00 97.12 109 LEU A CA 1
ATOM 903 C C . LEU A 1 109 ? -3.016 -2.844 -11.125 1.00 97.12 109 LEU A C 1
ATOM 905 O O . LEU A 1 109 ? -2.845 -3.657 -12.036 1.00 97.12 109 LEU A O 1
ATOM 909 N N . HIS A 1 110 ? -3.426 -1.602 -11.344 1.00 96.62 110 HIS A N 1
ATOM 910 C CA . HIS A 1 110 ? -3.807 -1.107 -12.662 1.00 96.62 110 HIS A CA 1
ATOM 911 C C . HIS A 1 110 ? -3.826 0.419 -12.635 1.00 96.62 110 HIS A C 1
ATOM 913 O O . HIS A 1 110 ? -4.430 1.013 -11.739 1.00 96.62 110 HIS A O 1
ATOM 919 N N . ARG A 1 111 ? -3.245 1.051 -13.657 1.00 96.25 111 ARG A N 1
ATOM 920 C CA . ARG A 1 111 ? -3.466 2.471 -13.948 1.00 96.25 111 ARG A CA 1
ATOM 921 C C . ARG A 1 111 ? -3.621 2.665 -15.453 1.00 96.25 111 ARG A C 1
ATOM 923 O O . ARG A 1 111 ? -2.820 2.138 -16.215 1.00 96.25 111 ARG A O 1
ATOM 930 N N . ASP A 1 112 ? -4.675 3.369 -15.859 1.00 92.44 112 ASP A N 1
ATOM 931 C CA . ASP A 1 112 ? -4.921 3.671 -17.270 1.00 92.44 112 ASP A CA 1
ATOM 932 C C . ASP A 1 112 ? -3.872 4.685 -17.792 1.00 92.44 112 ASP A C 1
ATOM 934 O O . ASP A 1 112 ? -3.403 5.551 -17.046 1.00 92.44 112 ASP A O 1
ATOM 938 N N . GLY A 1 113 ? -3.511 4.580 -19.077 1.00 91.62 113 GLY A N 1
ATOM 939 C CA . GLY A 1 113 ? -2.486 5.413 -19.728 1.00 91.62 113 GLY A CA 1
ATOM 940 C C . GLY A 1 113 ? -1.037 4.972 -19.460 1.00 91.62 113 GLY A C 1
ATOM 941 O O . GLY A 1 113 ? -0.792 3.932 -18.856 1.00 91.62 113 GLY A O 1
ATOM 942 N N . ASP A 1 114 ? -0.051 5.770 -19.894 1.00 94.12 114 ASP A N 1
ATOM 943 C CA . ASP A 1 114 ? 1.390 5.515 -19.652 1.00 94.12 114 ASP A CA 1
ATOM 944 C C . ASP A 1 114 ? 1.837 6.000 -18.257 1.00 94.12 114 ASP A C 1
ATOM 946 O O . ASP A 1 114 ? 2.902 6.587 -18.072 1.00 94.12 114 ASP A O 1
ATOM 950 N N . SER A 1 115 ? 0.992 5.796 -17.245 1.00 95.62 115 SER A N 1
ATOM 951 C CA . SER A 1 115 ? 1.274 6.192 -15.865 1.00 95.62 115 SER A CA 1
ATOM 952 C C . SER A 1 115 ? 1.546 4.969 -14.989 1.00 95.62 115 SER A C 1
ATOM 954 O O . SER A 1 115 ? 0.829 3.972 -15.091 1.00 95.62 115 SER A O 1
ATOM 956 N N . PRO A 1 116 ? 2.526 5.029 -14.074 1.00 97.44 116 PRO A N 1
ATOM 957 C CA . PRO A 1 116 ? 2.855 3.893 -13.229 1.00 97.44 116 PRO A CA 1
ATOM 958 C C . PRO A 1 116 ? 1.737 3.603 -12.228 1.00 97.44 116 PRO A C 1
ATOM 960 O O . PRO A 1 116 ? 1.189 4.505 -11.585 1.00 97.44 116 PRO A O 1
ATOM 963 N N . ALA A 1 117 ? 1.418 2.321 -12.083 1.00 97.75 117 ALA A N 1
ATOM 964 C CA . ALA A 1 117 ? 0.441 1.822 -11.122 1.00 97.75 117 ALA A CA 1
ATOM 965 C C . ALA A 1 117 ? 1.056 1.566 -9.739 1.00 97.75 117 ALA A C 1
ATOM 967 O O . ALA A 1 117 ? 0.323 1.410 -8.765 1.00 97.75 117 ALA A O 1
ATOM 968 N N . TYR A 1 118 ? 2.384 1.543 -9.642 1.00 98.19 118 TYR A N 1
ATOM 969 C CA . TYR A 1 118 ? 3.137 1.434 -8.401 1.00 98.19 118 TYR A CA 1
ATOM 970 C C . TYR A 1 118 ? 4.269 2.457 -8.413 1.00 98.19 118 TYR A C 1
ATOM 972 O O . TYR A 1 118 ? 5.071 2.487 -9.343 1.00 98.19 118 TYR A O 1
ATOM 980 N N . ILE A 1 119 ? 4.329 3.286 -7.379 1.00 98.25 119 ILE A N 1
ATOM 981 C CA . ILE A 1 119 ? 5.375 4.285 -7.189 1.00 98.25 119 ILE A CA 1
ATOM 982 C C . ILE A 1 119 ? 5.842 4.183 -5.744 1.00 98.25 119 ILE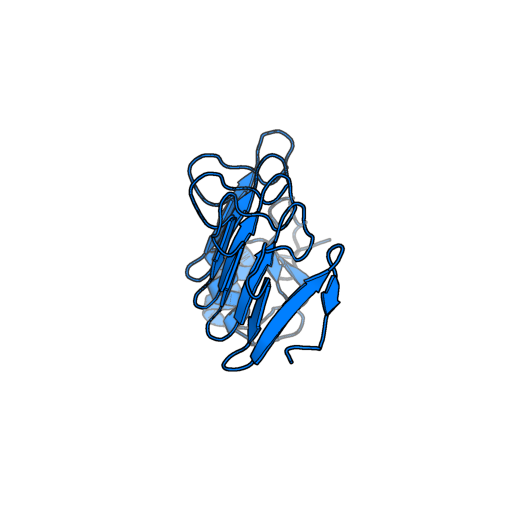 A C 1
A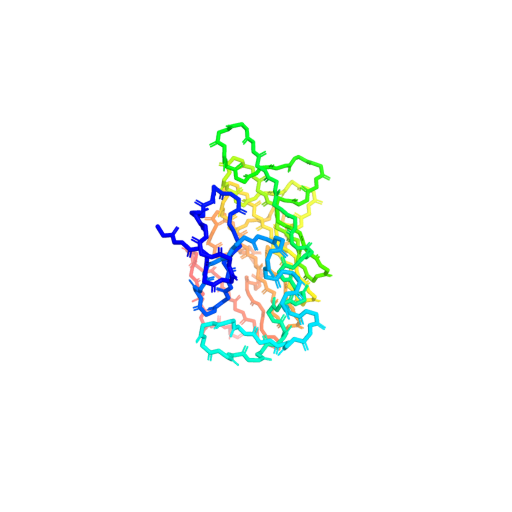TOM 984 O O . ILE A 1 119 ? 5.032 4.231 -4.820 1.00 98.25 119 ILE A O 1
ATOM 988 N N . SER A 1 120 ? 7.146 4.065 -5.537 1.00 96.50 120 SER A N 1
ATOM 989 C CA . SER A 1 120 ? 7.788 4.246 -4.241 1.00 96.50 120 SER A CA 1
ATOM 990 C C . SER A 1 120 ? 9.095 5.023 -4.380 1.00 96.50 120 SER A C 1
ATOM 992 O O . SER A 1 120 ? 9.489 5.378 -5.486 1.00 96.50 120 SER A O 1
ATOM 994 N N . LEU A 1 121 ? 9.790 5.274 -3.265 1.00 92.81 121 LEU A N 1
ATOM 995 C CA . LEU A 1 121 ? 11.017 6.088 -3.230 1.00 92.81 121 LEU A CA 1
ATOM 996 C C . LEU A 1 121 ? 12.085 5.706 -4.267 1.00 92.81 121 LEU A C 1
ATOM 998 O O . LEU A 1 121 ? 12.815 6.573 -4.729 1.00 92.81 121 LEU A O 1
ATOM 1002 N N . LYS A 1 122 ? 12.219 4.416 -4.594 1.00 94.50 122 LYS A N 1
ATOM 1003 C CA . LYS A 1 122 ? 13.228 3.922 -5.549 1.00 94.50 122 LYS A CA 1
ATOM 1004 C C . LYS A 1 122 ? 12.647 3.071 -6.667 1.00 94.50 122 LYS A C 1
ATOM 1006 O O . LYS A 1 122 ? 13.383 2.684 -7.566 1.00 94.50 122 LYS A O 1
ATOM 1011 N N . LYS A 1 123 ? 11.368 2.706 -6.584 1.00 96.94 123 LYS A N 1
ATOM 1012 C CA . LYS A 1 123 ? 10.782 1.714 -7.479 1.00 96.94 123 LYS A CA 1
ATOM 1013 C C . LYS A 1 123 ? 9.552 2.277 -8.158 1.00 96.94 123 LYS A C 1
ATOM 1015 O O . LYS A 1 123 ? 8.686 2.840 -7.498 1.00 96.94 123 LYS A O 1
ATOM 1020 N N . ILE A 1 124 ? 9.461 2.077 -9.461 1.00 97.88 124 ILE A N 1
ATOM 1021 C CA . ILE A 1 124 ? 8.334 2.521 -10.274 1.00 97.88 124 ILE A CA 1
ATOM 1022 C C . ILE A 1 124 ? 7.912 1.344 -11.144 1.00 97.88 124 ILE A C 1
ATOM 1024 O O . ILE A 1 124 ? 8.758 0.668 -11.715 1.00 97.88 124 ILE A O 1
ATOM 1028 N N . GLY A 1 125 ? 6.616 1.060 -11.222 1.00 97.31 125 GLY A N 1
ATOM 1029 C CA . GLY A 1 125 ? 6.104 -0.074 -11.979 1.00 97.31 125 GLY A CA 1
ATOM 1030 C C . GLY A 1 125 ? 4.798 0.236 -12.692 1.00 97.31 125 GLY A C 1
ATOM 1031 O O . GLY A 1 125 ? 3.879 0.826 -12.116 1.00 97.31 125 GLY A O 1
ATOM 1032 N N . TRP A 1 126 ? 4.711 -0.208 -13.939 1.00 97.44 126 TRP A N 1
ATOM 1033 C CA . TRP A 1 126 ? 3.532 -0.103 -14.786 1.00 97.44 126 TRP A CA 1
ATOM 1034 C C . TRP A 1 126 ? 2.823 -1.453 -14.817 1.00 97.44 126 TRP A C 1
ATOM 1036 O O . TRP A 1 126 ? 3.428 -2.489 -15.092 1.00 97.44 126 TRP A O 1
ATOM 1046 N N . TYR A 1 127 ? 1.535 -1.440 -14.481 1.00 96.38 127 TYR A N 1
ATOM 1047 C CA . TYR A 1 127 ? 0.725 -2.647 -14.389 1.00 96.38 127 TYR A CA 1
ATOM 1048 C C . TYR A 1 127 ? -0.627 -2.433 -15.055 1.00 96.38 127 TYR A C 1
ATOM 1050 O O . TYR A 1 127 ? -1.237 -1.370 -14.915 1.00 96.38 127 TYR A O 1
ATOM 1058 N N . LYS A 1 128 ? -1.117 -3.483 -15.713 1.00 94.75 128 LYS A N 1
ATOM 1059 C CA . LYS A 1 128 ? -2.446 -3.551 -16.320 1.00 94.75 128 LYS A CA 1
ATOM 1060 C C . LYS A 1 128 ? -3.068 -4.897 -15.976 1.00 94.75 128 LYS A C 1
ATOM 1062 O O . LYS A 1 128 ? -2.449 -5.940 -16.164 1.00 94.75 128 LYS A O 1
ATOM 1067 N N . GLU A 1 129 ? -4.281 -4.875 -15.429 1.00 94.69 129 GLU A N 1
ATOM 1068 C CA . GLU A 1 129 ? -4.982 -6.084 -14.963 1.00 94.69 129 GLU A CA 1
ATOM 1069 C C . GLU A 1 129 ? -4.146 -6.960 -14.009 1.00 94.69 129 GLU A C 1
ATOM 1071 O O . GLU A 1 129 ? -4.235 -8.186 -14.025 1.00 94.69 129 GLU A O 1
ATOM 1076 N N . GLY A 1 130 ? -3.332 -6.328 -13.155 1.00 94.50 130 GLY A N 1
ATOM 1077 C CA . GLY A 1 130 ? -2.480 -7.012 -12.181 1.00 94.50 130 GLY A CA 1
ATOM 1078 C C . GLY A 1 130 ? -1.191 -7.606 -12.753 1.00 94.50 130 GLY A C 1
ATOM 1079 O O . GLY A 1 130 ? -0.412 -8.161 -11.986 1.00 94.50 130 GLY A O 1
ATOM 1080 N N . LYS A 1 131 ? -0.941 -7.475 -14.060 1.00 94.75 131 LYS A N 1
ATOM 1081 C CA . LYS A 1 131 ? 0.277 -7.957 -14.723 1.00 94.75 131 LYS A CA 1
ATOM 1082 C C . LYS A 1 131 ? 1.218 -6.803 -15.040 1.00 94.75 131 LYS A C 1
ATOM 1084 O O . LYS A 1 131 ? 0.751 -5.700 -15.329 1.00 94.75 131 LYS A O 1
ATOM 1089 N N . LEU A 1 132 ? 2.525 -7.063 -14.997 1.00 94.94 132 LEU A N 1
ATOM 1090 C CA . LEU A 1 132 ? 3.540 -6.087 -15.385 1.00 94.94 132 LEU A CA 1
ATOM 1091 C C . LEU A 1 132 ? 3.371 -5.756 -16.873 1.00 94.94 132 LEU A C 1
ATOM 1093 O O . LEU A 1 132 ? 3.287 -6.663 -17.699 1.00 94.94 132 LEU A O 1
ATOM 1097 N N . HIS A 1 133 ? 3.254 -4.480 -17.224 1.00 92.25 133 HIS A N 1
ATOM 1098 C CA . HIS A 1 133 ? 2.941 -4.092 -18.596 1.00 92.25 133 HIS A CA 1
ATOM 1099 C C . HIS A 1 133 ? 3.365 -2.660 -18.886 1.00 92.25 133 HIS A C 1
ATOM 1101 O O . HIS A 1 133 ? 2.918 -1.736 -18.208 1.00 92.25 133 HIS A O 1
ATOM 1107 N N . ARG A 1 134 ? 4.140 -2.475 -19.955 1.00 94.31 134 ARG A N 1
ATOM 1108 C CA . ARG A 1 134 ? 4.378 -1.179 -20.588 1.00 94.31 134 ARG A CA 1
ATOM 1109 C C . ARG A 1 134 ? 4.861 -1.399 -22.017 1.00 94.31 134 ARG A C 1
ATOM 1111 O O . ARG A 1 134 ? 5.676 -2.282 -22.252 1.00 94.31 134 ARG A O 1
ATOM 1118 N N . ILE A 1 135 ? 4.335 -0.633 -22.966 1.00 89.88 135 ILE A N 1
ATOM 1119 C CA . ILE A 1 135 ? 4.658 -0.789 -24.389 1.00 89.88 135 ILE A CA 1
ATOM 1120 C C . ILE A 1 135 ? 5.900 0.043 -24.714 1.00 89.88 135 ILE A C 1
ATOM 1122 O O . ILE A 1 135 ? 5.929 1.234 -24.401 1.00 89.88 135 ILE A O 1
ATOM 1126 N N . ASN A 1 136 ? 6.900 -0.580 -25.349 1.00 89.31 136 ASN A N 1
ATOM 1127 C CA . ASN A 1 136 ? 8.123 0.055 -25.867 1.00 89.31 136 ASN A CA 1
ATOM 1128 C C . ASN A 1 136 ? 8.926 0.878 -24.839 1.00 89.31 136 ASN A C 1
ATOM 1130 O O . ASN A 1 136 ? 9.714 1.741 -25.216 1.00 89.31 136 ASN A O 1
ATOM 1134 N N . LYS A 1 137 ? 8.722 0.631 -23.541 1.00 93.19 137 LYS A N 1
ATOM 1135 C CA . LYS A 1 137 ? 9.416 1.295 -22.432 1.00 93.19 137 LYS A CA 1
ATOM 1136 C C . LYS A 1 137 ? 9.585 0.322 -21.258 1.00 93.19 137 LYS A C 1
ATOM 1138 O O . LYS A 1 137 ? 8.774 -0.600 -21.132 1.00 93.19 137 LYS A O 1
ATOM 1143 N N . PRO A 1 138 ? 10.526 0.578 -20.333 1.00 94.31 138 PRO A N 1
ATOM 1144 C CA . PRO A 1 138 ? 10.690 -0.220 -19.123 1.00 94.31 138 PRO A CA 1
ATOM 1145 C C . PRO A 1 138 ? 9.401 -0.297 -18.308 1.00 94.31 138 PRO A C 1
ATOM 1147 O O . PRO A 1 138 ? 8.841 0.726 -17.899 1.00 94.31 138 PRO A O 1
ATOM 1150 N N . ALA A 1 139 ? 8.932 -1.514 -18.052 1.00 95.50 139 ALA A N 1
ATOM 1151 C CA . ALA A 1 139 ? 7.724 -1.772 -17.281 1.00 95.50 139 ALA A CA 1
ATOM 1152 C C . ALA A 1 139 ? 7.974 -1.750 -15.768 1.00 95.50 139 ALA A C 1
ATOM 1154 O O . ALA A 1 139 ? 7.031 -1.580 -14.990 1.00 95.50 139 ALA A O 1
ATOM 1155 N N . PHE A 1 140 ? 9.232 -1.867 -15.342 1.00 95.88 140 PHE A N 1
ATOM 1156 C CA . PHE A 1 140 ? 9.644 -1.670 -13.960 1.00 95.88 140 PHE A CA 1
ATOM 1157 C C . PHE A 1 140 ? 10.996 -0.962 -13.894 1.00 95.88 140 PHE A C 1
ATOM 1159 O O . PHE A 1 140 ? 11.887 -1.235 -14.688 1.00 95.88 140 PHE A O 1
ATOM 1166 N N . ILE A 1 141 ? 11.155 -0.070 -12.926 1.00 95.88 141 ILE A N 1
ATOM 1167 C CA . ILE A 1 141 ? 12.394 0.654 -12.647 1.00 95.88 141 ILE A CA 1
ATOM 1168 C C . ILE A 1 141 ? 12.708 0.462 -11.165 1.00 95.88 141 ILE A C 1
ATOM 1170 O O . ILE A 1 141 ? 11.820 0.598 -10.320 1.00 95.88 141 ILE A O 1
ATOM 1174 N N . ASN A 1 142 ? 13.958 0.145 -10.838 1.00 94.50 142 ASN A N 1
ATOM 1175 C CA . ASN A 1 142 ? 14.470 0.035 -9.475 1.00 94.50 142 ASN A CA 1
ATOM 1176 C C . ASN A 1 142 ? 15.798 0.793 -9.362 1.00 94.50 142 ASN A C 1
ATOM 1178 O O . ASN A 1 142 ? 16.865 0.244 -9.634 1.00 94.50 142 ASN A O 1
ATOM 1182 N N . GLY A 1 143 ? 15.727 2.061 -8.960 1.00 91.31 143 GLY A N 1
ATOM 1183 C CA . GLY A 1 143 ? 16.867 2.969 -8.993 1.00 91.31 143 GLY A CA 1
ATOM 1184 C C . GLY A 1 143 ? 17.387 3.120 -10.430 1.00 91.31 143 GLY A C 1
ATOM 1185 O O . GLY A 1 143 ? 16.599 3.508 -11.287 1.00 91.31 143 GLY A O 1
ATOM 1186 N N . PRO A 1 144 ? 18.666 2.808 -10.707 1.00 90.75 144 PRO A N 1
ATOM 1187 C CA . PRO A 1 144 ? 19.236 2.906 -12.051 1.00 90.75 144 PRO A CA 1
ATOM 1188 C C . PRO A 1 144 ? 18.898 1.710 -12.956 1.00 90.75 144 PRO A C 1
ATOM 1190 O O . PRO A 1 144 ? 19.290 1.706 -14.115 1.00 90.75 144 PRO A O 1
ATOM 1193 N N . ILE A 1 145 ? 18.235 0.671 -12.433 1.00 91.56 145 ILE A N 1
ATOM 1194 C CA . ILE A 1 145 ? 18.004 -0.575 -13.170 1.00 91.56 145 ILE A CA 1
ATOM 1195 C C . ILE A 1 145 ? 16.611 -0.565 -13.791 1.00 91.56 145 ILE A C 1
ATOM 1197 O O . ILE A 1 145 ? 15.612 -0.382 -13.088 1.00 91.56 145 ILE A O 1
ATOM 1201 N N . GLU A 1 146 ? 16.554 -0.834 -15.089 1.00 94.12 146 GLU A N 1
ATOM 1202 C CA . GLU A 1 146 ? 15.335 -0.919 -15.885 1.00 94.12 146 GLU A CA 1
ATOM 1203 C C . GLU A 1 146 ? 15.006 -2.372 -16.234 1.00 94.12 146 GLU A C 1
ATOM 1205 O O . GLU A 1 146 ? 15.888 -3.170 -16.542 1.00 94.12 146 GLU A O 1
ATOM 1210 N N . TYR A 1 147 ? 13.719 -2.715 -16.197 1.00 92.81 147 TYR A N 1
ATOM 1211 C CA . TYR A 1 147 ? 13.222 -4.037 -16.551 1.00 92.81 147 TYR A CA 1
ATOM 1212 C C . TYR A 1 147 ? 12.052 -3.928 -17.517 1.00 92.81 147 TYR A C 1
ATOM 1214 O O . TYR A 1 147 ? 11.156 -3.088 -17.362 1.00 92.81 147 TYR A O 1
ATOM 1222 N N . TRP A 1 148 ? 12.034 -4.838 -18.479 1.00 92.88 148 TRP A N 1
ATOM 1223 C CA . TRP A 1 148 ? 11.018 -4.916 -19.515 1.00 92.88 148 TRP A CA 1
ATOM 1224 C C . TRP A 1 148 ? 9.995 -5.999 -19.174 1.00 92.88 148 TRP A C 1
ATOM 1226 O O . TRP A 1 148 ? 10.223 -6.841 -18.302 1.00 92.88 148 TRP A O 1
ATOM 1236 N N . ALA A 1 149 ? 8.821 -5.924 -19.798 1.00 89.69 149 ALA A N 1
ATOM 1237 C CA . ALA A 1 149 ? 7.769 -6.910 -19.607 1.00 89.69 149 ALA A CA 1
ATOM 1238 C C . ALA A 1 149 ? 7.462 -7.625 -20.916 1.00 89.69 149 ALA A C 1
ATOM 1240 O O . ALA A 1 149 ? 7.115 -6.982 -21.904 1.00 89.69 149 ALA A O 1
ATOM 1241 N N . GLU A 1 150 ? 7.483 -8.951 -20.872 1.00 83.81 150 GLU A N 1
ATOM 1242 C CA . GLU A 1 150 ? 6.985 -9.818 -21.934 1.00 83.81 150 GLU A CA 1
ATOM 1243 C C . GLU A 1 150 ? 5.928 -10.750 -21.333 1.00 83.81 150 GLU A C 1
ATOM 1245 O O . GLU A 1 150 ? 6.132 -11.329 -20.266 1.00 83.81 150 GLU A O 1
ATOM 1250 N N . ASN A 1 151 ? 4.743 -10.822 -21.95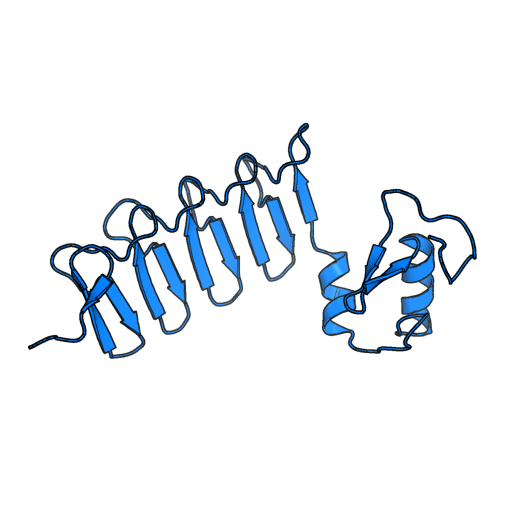0 1.00 79.81 151 ASN A N 1
ATOM 1251 C CA . ASN A 1 151 ? 3.605 -11.642 -21.497 1.00 79.81 151 ASN A CA 1
ATOM 1252 C C . ASN A 1 151 ? 3.166 -11.460 -20.025 1.00 79.81 151 ASN A C 1
ATOM 1254 O O . ASN A 1 151 ? 2.478 -12.308 -19.452 1.00 79.81 151 ASN A O 1
ATOM 1258 N N . GLY A 1 152 ? 3.486 -10.319 -19.411 1.00 77.94 152 GLY A N 1
ATOM 1259 C CA . GLY A 1 152 ? 3.138 -10.021 -18.019 1.00 77.94 152 GLY A CA 1
ATOM 1260 C C . GLY A 1 152 ? 4.220 -10.371 -16.997 1.00 77.94 152 GLY A C 1
ATOM 1261 O O . GLY A 1 152 ? 3.995 -10.163 -15.803 1.00 77.94 152 GLY A O 1
ATOM 1262 N N . THR A 1 153 ? 5.369 -10.876 -17.449 1.00 79.50 153 THR A N 1
ATOM 1263 C CA . THR A 1 153 ? 6.525 -11.240 -16.622 1.00 79.50 153 THR A CA 1
ATOM 1264 C C . THR A 1 153 ? 7.725 -10.348 -16.905 1.00 79.50 153 THR A C 1
ATOM 1266 O O . THR A 1 153 ? 7.878 -9.828 -18.007 1.00 79.50 153 THR A O 1
ATOM 1269 N N . MET A 1 154 ? 8.564 -10.161 -15.886 1.00 80.12 154 MET A N 1
ATOM 1270 C CA . MET A 1 154 ? 9.781 -9.362 -15.976 1.00 80.12 154 MET A CA 1
ATOM 1271 C C . MET A 1 154 ? 10.834 -10.111 -16.793 1.00 80.12 154 MET A C 1
ATOM 1273 O O . MET A 1 154 ? 11.173 -11.242 -16.450 1.00 80.12 154 MET A O 1
ATOM 1277 N N . THR A 1 155 ? 11.364 -9.480 -17.835 1.00 75.88 155 THR A N 1
ATOM 1278 C CA . THR A 1 155 ? 12.498 -10.004 -18.598 1.00 75.88 155 THR A CA 1
ATOM 1279 C C . THR A 1 155 ? 13.766 -9.263 -18.188 1.00 75.88 155 THR A C 1
ATOM 1281 O O . THR A 1 155 ? 13.787 -8.039 -18.038 1.00 75.88 155 THR A O 1
ATOM 1284 N N . SER A 1 156 ? 14.825 -10.025 -17.918 1.00 60.16 156 SER A N 1
ATOM 1285 C CA . SER A 1 156 ? 16.103 -9.521 -17.419 1.00 60.16 156 SER A CA 1
ATOM 1286 C C . SER A 1 156 ? 17.110 -9.332 -18.551 1.00 60.16 156 SER A C 1
ATOM 1288 O O . SER A 1 156 ? 18.203 -9.870 -18.463 1.00 60.16 156 SER A O 1
ATOM 1290 N N . PHE A 1 157 ? 16.755 -8.628 -19.626 1.00 53.38 157 PHE A N 1
ATOM 1291 C CA . PHE A 1 157 ? 17.719 -8.271 -20.671 1.00 53.38 157 PHE A CA 1
ATOM 1292 C C . PHE A 1 157 ? 17.344 -6.918 -21.278 1.00 53.38 157 PHE A C 1
ATOM 1294 O O . PHE A 1 157 ? 16.299 -6.778 -21.908 1.00 53.38 157 PHE A O 1
ATOM 1301 N N . ALA A 1 158 ? 18.195 -5.921 -21.056 1.00 46.97 158 ALA A N 1
ATOM 1302 C CA . ALA A 1 158 ? 18.343 -4.780 -21.947 1.00 46.97 158 ALA A CA 1
ATOM 1303 C C . ALA A 1 158 ? 19.705 -4.978 -22.630 1.00 46.97 158 ALA A C 1
ATOM 1305 O O . ALA A 1 158 ? 20.687 -5.219 -21.924 1.00 46.97 158 ALA A O 1
ATOM 1306 N N . PHE A 1 159 ? 19.722 -5.007 -23.966 1.00 42.47 159 PHE A N 1
ATOM 1307 C CA . PHE A 1 159 ? 20.948 -5.018 -24.772 1.00 42.47 159 PHE A CA 1
ATOM 1308 C C . PHE A 1 159 ? 21.689 -3.686 -24.642 1.00 42.47 159 PHE A C 1
ATOM 1310 O O . PHE A 1 159 ? 20.993 -2.653 -24.505 1.00 42.47 159 PHE A O 1
#

InterPro domains:
  IPR001841 Zinc finger, RING-type [PF13639] (2-42)
  IPR001841 Zinc finger, RING-type [PS50089] (3-42)
  IPR001841 Zinc finger, RING-type [SM00184] (3-41)
  IPR013083 Zinc finger, RING/FYVE/PHD-type [G3DSA:3.30.40.10] (1-60)

pLDDT: mean 86.58, std 12.9, range [42.47, 98.56]